Protein AF-A0AAW9K633-F1 (afdb_monomer)

Secondary structure (DSSP, 8-state):
-HHHHHHHHHHHHHHHHH-S--S-HHHHHHHHHHHHHHHHHHHHHH--HHHHTT-TTTTT-HHHHHHHSS--HHHHHHHHHHHHHHHHHHHHHHHHHHGGG-

Mean predicted aligned error: 8.48 Å

pLDDT: mean 76.75, std 10.63, range [42.09, 92.12]

Radius of gyration: 15.95 Å; Cα contacts (8 Å, |Δi|>4): 56; chains: 1; bounding box: 47×25×44 Å

Nearest PDB structures (foldseek):
  8ub8-assembly1_D  TM=3.042E-01  e=8.266E+00  Bordetella phage BPP-1

Solvent-accessible surface area (backbone atoms only — not comparable to full-atom values): 5908 Å² total; per-residue (Å²): 111,69,70,54,51,52,43,54,48,27,53,49,52,35,49,55,74,70,48,90,69,84,88,47,71,68,60,50,51,50,52,51,54,52,50,51,48,52,51,50,55,50,37,69,72,66,74,46,76,72,47,54,74,75,34,68,74,59,48,75,31,62,73,62,32,71,74,64,78,44,78,56,63,70,39,53,52,50,47,52,52,52,33,52,50,29,49,48,53,41,50,54,51,51,58,58,58,60,66,71,76,116

Foldseek 3Di:
DVLLVLLVVLVVLLVVLVDPDCPDPVVVVCCVVVVLVVLVVVCVVVVDPVSCLVRSCNQPPPVVCVVPVDGDPVSVVSSVVSSCVSVVVSVVSVVVVVVPPD

Sequence (102 aa):
MFFTQLVFLSLGIIFAIFVKKVRSIAGIAIAFGFGGFIISAVVNIIDEEILNYIAPMKYFAPNSVFSNGAFEVKYVITAIVVIVVCIGAAFIKYKNSDIQAV

Organism: Clostridium perfringens (NCBI:txid1502)

Structure (mmCIF, N/CA/C/O backbone):
data_AF-A0AAW9K633-F1
#
_entry.id   AF-A0AAW9K633-F1
#
loop_
_atom_site.group_PDB
_atom_site.id
_atom_site.type_symbol
_atom_site.label_atom_id
_atom_site.label_alt_id
_atom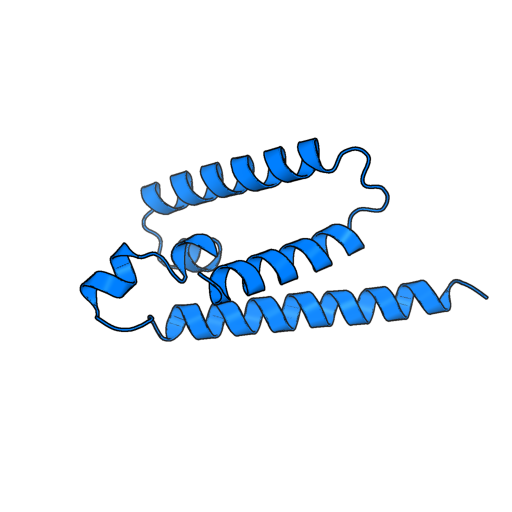_site.label_comp_id
_atom_site.label_asym_id
_atom_site.label_entity_id
_atom_site.label_seq_id
_atom_site.pdbx_PDB_ins_code
_atom_site.Cartn_x
_atom_site.Cartn_y
_atom_site.Cartn_z
_atom_site.occupancy
_atom_site.B_iso_or_equiv
_atom_site.auth_seq_id
_atom_site.auth_comp_id
_atom_site.auth_asym_id
_atom_site.auth_atom_id
_atom_site.pdbx_PDB_model_num
ATOM 1 N N . MET A 1 1 ? 0.367 5.642 -14.087 1.00 70.88 1 MET A N 1
ATOM 2 C CA . MET A 1 1 ? 0.192 6.211 -12.730 1.00 70.88 1 MET A CA 1
ATOM 3 C C . MET A 1 1 ? -1.095 5.759 -12.039 1.00 70.88 1 MET A C 1
ATOM 5 O O . MET A 1 1 ? -1.028 5.454 -10.858 1.00 70.88 1 MET A O 1
ATOM 9 N N . PHE A 1 2 ? -2.237 5.652 -12.736 1.00 80.88 2 PHE A N 1
ATOM 10 C CA . PHE A 1 2 ? -3.506 5.201 -12.133 1.00 80.88 2 PHE A CA 1
ATOM 11 C C . PHE A 1 2 ? -3.423 3.830 -11.432 1.00 80.88 2 PHE A C 1
ATOM 13 O O . PHE A 1 2 ? -3.830 3.697 -10.284 1.00 80.88 2 PHE A O 1
ATOM 20 N N . PHE A 1 3 ? -2.827 2.818 -12.074 1.00 81.12 3 PHE A N 1
ATOM 21 C CA . PHE A 1 3 ? -2.697 1.483 -11.472 1.00 81.12 3 PHE A CA 1
ATOM 22 C C . PHE A 1 3 ? -1.874 1.484 -10.180 1.00 81.12 3 PHE A C 1
ATOM 24 O O . PHE A 1 3 ? -2.265 0.865 -9.195 1.00 81.12 3 PHE A O 1
ATOM 31 N N . THR A 1 4 ? -0.779 2.248 -10.146 1.00 82.31 4 THR A N 1
ATOM 32 C CA . THR A 1 4 ? 0.012 2.463 -8.931 1.00 82.31 4 THR A CA 1
ATOM 33 C C . THR A 1 4 ? -0.846 3.082 -7.828 1.00 82.31 4 THR A C 1
ATOM 35 O O . THR A 1 4 ? -0.840 2.588 -6.706 1.00 82.31 4 THR A O 1
ATOM 38 N N . GLN A 1 5 ? -1.642 4.111 -8.141 1.00 84.44 5 GLN A N 1
ATOM 39 C CA . GLN A 1 5 ? -2.554 4.725 -7.168 1.00 84.44 5 GLN A CA 1
ATOM 40 C C . GLN A 1 5 ? -3.573 3.720 -6.616 1.00 84.44 5 GLN A C 1
ATOM 42 O O . GLN A 1 5 ? -3.853 3.751 -5.422 1.00 84.44 5 GLN A O 1
ATOM 47 N N . LEU A 1 6 ? -4.077 2.797 -7.441 1.00 86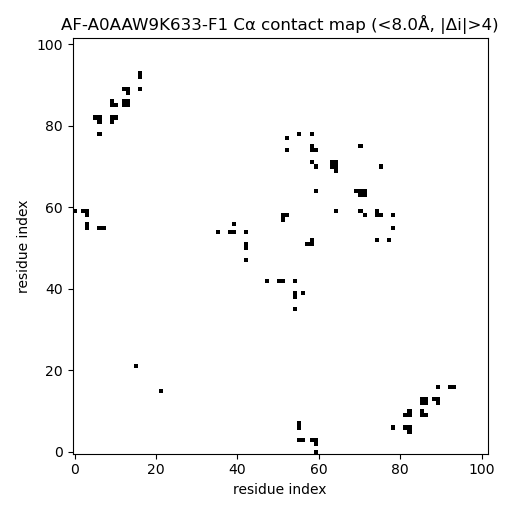.88 6 LEU A N 1
ATOM 48 C CA . LEU A 1 6 ? -5.028 1.768 -7.012 1.00 86.88 6 LEU A CA 1
ATOM 49 C C . LEU A 1 6 ? -4.412 0.788 -5.999 1.00 86.88 6 LEU A C 1
ATOM 51 O O . LEU A 1 6 ? -5.040 0.452 -4.994 1.00 86.88 6 LEU A O 1
ATOM 55 N N . VAL A 1 7 ? -3.159 0.379 -6.224 1.00 86.88 7 VAL A N 1
ATOM 56 C CA . VAL A 1 7 ? -2.415 -0.467 -5.278 1.00 86.88 7 VAL A CA 1
ATOM 57 C C . VAL A 1 7 ? -2.212 0.271 -3.954 1.00 86.88 7 VAL A C 1
ATOM 59 O O . VAL A 1 7 ? -2.556 -0.255 -2.897 1.00 86.88 7 VAL A O 1
ATOM 62 N N . PHE A 1 8 ? -1.735 1.517 -3.996 1.00 85.25 8 PHE A N 1
ATOM 63 C CA . PHE A 1 8 ? -1.547 2.327 -2.787 1.00 85.25 8 PHE A CA 1
ATOM 64 C C . PHE A 1 8 ? -2.860 2.599 -2.043 1.00 85.25 8 PHE A C 1
ATOM 66 O O . PHE A 1 8 ? -2.876 2.568 -0.815 1.00 85.25 8 PHE A O 1
ATOM 73 N N . LEU A 1 9 ? -3.966 2.800 -2.762 1.00 87.44 9 LEU A N 1
ATOM 74 C CA . LEU A 1 9 ? -5.297 2.929 -2.173 1.00 87.44 9 LEU A CA 1
ATOM 75 C C . LEU A 1 9 ? -5.688 1.655 -1.413 1.00 87.44 9 LEU A C 1
ATOM 77 O O . LEU A 1 9 ? -6.108 1.740 -0.262 1.00 87.44 9 LEU A O 1
ATOM 81 N N . SER A 1 10 ? -5.508 0.479 -2.023 1.00 87.12 10 SER A N 1
ATOM 82 C CA . SER A 1 10 ? -5.826 -0.801 -1.375 1.00 87.12 10 SER A CA 1
ATOM 83 C C . SER A 1 10 ? -5.002 -1.032 -0.098 1.00 87.12 10 SER A C 1
ATOM 85 O O . SER A 1 10 ? -5.553 -1.438 0.929 1.00 87.12 10 SER A O 1
ATOM 87 N N . LEU A 1 11 ? -3.715 -0.665 -0.123 1.00 86.31 11 LEU A N 1
ATOM 88 C CA . LEU A 1 11 ? -2.836 -0.684 1.049 1.00 86.31 11 LEU A CA 1
ATOM 89 C C . LEU A 1 11 ? -3.278 0.328 2.119 1.00 86.31 11 LEU A C 1
ATOM 91 O O . LEU A 1 11 ? -3.269 0.019 3.309 1.00 86.31 11 LEU A O 1
ATOM 95 N N . GLY A 1 12 ? -3.717 1.520 1.716 1.00 85.94 12 GLY A N 1
ATOM 96 C CA . GLY A 1 12 ? -4.264 2.523 2.629 1.00 85.94 12 GLY A CA 1
ATOM 97 C C . GLY A 1 12 ? -5.535 2.044 3.336 1.00 85.94 12 GLY A C 1
ATOM 98 O O . GLY A 1 12 ? -5.659 2.220 4.548 1.00 85.94 12 GLY A O 1
ATOM 99 N N . ILE A 1 13 ? -6.445 1.385 2.610 1.00 86.75 13 ILE A N 1
ATOM 100 C CA . ILE A 1 13 ? -7.697 0.836 3.158 1.00 86.75 13 ILE A CA 1
ATOM 101 C C . ILE A 1 13 ? -7.401 -0.228 4.217 1.00 86.75 13 ILE A C 1
ATOM 103 O O . ILE A 1 13 ? -7.927 -0.148 5.329 1.00 86.75 13 ILE A O 1
ATOM 107 N N . ILE A 1 14 ? -6.543 -1.206 3.907 1.00 85.00 14 ILE A N 1
ATOM 108 C CA . ILE A 1 14 ? -6.213 -2.250 4.882 1.00 85.00 14 ILE A CA 1
ATOM 109 C C . ILE A 1 14 ? -5.536 -1.635 6.113 1.00 85.00 14 ILE A C 1
ATOM 111 O O . ILE A 1 14 ? -5.930 -1.933 7.241 1.00 85.00 14 ILE A O 1
ATOM 115 N N . PHE A 1 15 ? -4.609 -0.690 5.924 1.00 83.50 15 PHE A N 1
ATOM 116 C CA . PHE A 1 15 ? -3.940 -0.010 7.031 1.00 83.50 15 PHE A CA 1
ATOM 117 C C . PHE A 1 15 ? -4.932 0.752 7.921 1.00 83.50 15 PHE A C 1
ATOM 119 O O . PHE A 1 15 ? -4.885 0.619 9.144 1.00 83.50 15 PHE A O 1
ATOM 126 N N . ALA A 1 16 ? -5.889 1.471 7.328 1.00 82.00 16 ALA A N 1
ATOM 127 C CA . ALA A 1 16 ? -6.937 2.185 8.058 1.00 82.00 16 ALA A CA 1
ATOM 128 C C . ALA A 1 16 ? -7.799 1.249 8.920 1.00 82.00 16 ALA A C 1
ATOM 130 O O . ALA A 1 16 ? -8.170 1.603 10.036 1.00 82.00 16 ALA A O 1
ATOM 131 N N . ILE A 1 17 ? -8.063 0.031 8.445 1.00 81.75 17 ILE A N 1
ATOM 132 C CA . ILE A 1 17 ? -8.849 -0.964 9.185 1.00 81.75 17 ILE A CA 1
ATOM 133 C C . ILE A 1 17 ? -8.046 -1.582 10.346 1.00 81.75 17 ILE A C 1
ATOM 135 O O . ILE A 1 17 ? -8.615 -2.005 11.358 1.00 81.75 17 ILE A O 1
ATOM 139 N N . PHE A 1 18 ? -6.717 -1.681 10.241 1.00 78.94 18 PHE A N 1
ATOM 140 C CA . PHE A 1 18 ? -5.862 -2.166 11.336 1.00 78.94 18 PHE A CA 1
ATOM 141 C C . PHE A 1 18 ? -5.535 -1.096 12.377 1.00 78.94 18 PHE A C 1
ATOM 143 O O . PHE A 1 18 ? -5.408 -1.420 13.562 1.00 78.94 18 PHE A O 1
ATOM 150 N N . VAL A 1 19 ? -5.466 0.170 11.978 1.00 78.62 19 VAL A N 1
ATOM 151 C CA . VAL A 1 19 ? -5.180 1.277 12.888 1.00 78.62 19 VAL A CA 1
ATOM 152 C C . VAL A 1 19 ? -6.450 1.693 13.635 1.00 78.62 19 VAL A C 1
ATOM 154 O O . VAL A 1 19 ? -7.283 2.430 13.123 1.00 78.62 19 VAL A O 1
ATOM 157 N N . LYS A 1 20 ? -6.570 1.284 14.906 1.00 67.50 20 LYS A N 1
ATOM 158 C CA . LYS A 1 20 ? -7.721 1.626 15.770 1.00 67.50 20 LYS A CA 1
ATOM 159 C C . LYS A 1 20 ? -7.942 3.135 15.963 1.00 67.50 20 LYS A C 1
ATOM 161 O O . LYS A 1 20 ? -9.055 3.550 16.264 1.00 67.50 20 LYS A O 1
ATOM 166 N N . LYS A 1 21 ? -6.888 3.959 15.869 1.00 70.31 21 LYS A N 1
ATOM 167 C CA . LYS A 1 21 ? -6.982 5.419 16.030 1.00 70.31 21 LYS A CA 1
ATOM 168 C C . LYS A 1 21 ? -5.877 6.130 15.255 1.00 70.31 21 LYS A C 1
ATOM 170 O O . LYS A 1 21 ? -4.715 6.115 15.659 1.00 70.31 21 LYS A O 1
ATOM 175 N N . VAL A 1 22 ? -6.248 6.789 14.163 1.00 71.81 22 VAL A N 1
ATOM 176 C CA . VAL A 1 22 ? -5.337 7.636 13.384 1.00 71.81 22 VAL A CA 1
ATOM 177 C C . VAL A 1 22 ? -5.165 8.964 14.125 1.00 71.81 22 VAL A C 1
ATOM 179 O O . VAL A 1 22 ? -5.996 9.857 14.011 1.00 71.81 22 VAL A O 1
ATOM 182 N N . ARG A 1 23 ? -4.115 9.085 14.951 1.00 71.25 23 ARG A N 1
ATOM 183 C CA . ARG A 1 23 ? -3.843 10.326 15.710 1.00 71.25 23 ARG A CA 1
ATOM 184 C C . ARG A 1 23 ? -3.301 11.457 14.831 1.00 71.25 23 ARG A C 1
ATOM 186 O O . ARG A 1 23 ? -3.560 12.616 15.121 1.00 71.25 23 ARG A O 1
ATOM 193 N N . SER A 1 24 ? -2.538 11.126 13.789 1.00 81.50 24 SER A N 1
ATOM 194 C CA . SER A 1 24 ? -1.999 12.089 12.826 1.00 81.50 24 SER A CA 1
ATOM 195 C C . SER A 1 24 ? -1.840 11.428 11.462 1.00 81.50 24 SER A C 1
ATOM 197 O O . SER A 1 24 ? -1.048 10.499 11.304 1.00 81.50 24 SER A O 1
ATOM 199 N N . ILE A 1 25 ? -2.590 11.922 10.477 1.00 80.56 25 ILE A N 1
ATOM 200 C CA . ILE A 1 25 ? -2.515 11.460 9.085 1.00 80.56 25 ILE A CA 1
ATOM 201 C C . ILE A 1 25 ? -1.128 11.771 8.509 1.00 80.56 25 ILE A C 1
ATOM 203 O O . ILE A 1 25 ? -0.526 10.921 7.860 1.00 80.56 25 ILE A O 1
ATOM 207 N N . ALA A 1 26 ? -0.590 12.956 8.817 1.00 83.25 26 ALA A N 1
ATOM 208 C CA . ALA A 1 26 ? 0.731 13.380 8.363 1.00 83.25 26 ALA A CA 1
ATOM 209 C C . ALA A 1 26 ? 1.842 12.456 8.888 1.00 83.25 26 ALA A C 1
ATOM 211 O O . ALA A 1 26 ? 2.691 12.023 8.116 1.00 83.25 26 ALA A O 1
ATOM 212 N N . GLY A 1 27 ? 1.806 12.089 10.175 1.00 86.06 27 GLY A N 1
ATOM 213 C CA . GLY A 1 27 ? 2.806 11.189 10.759 1.00 86.06 27 GLY A CA 1
ATOM 214 C C . GLY A 1 27 ? 2.795 9.797 10.122 1.00 86.06 27 GLY A C 1
ATOM 215 O O . GLY A 1 27 ? 3.852 9.245 9.823 1.00 86.06 27 GLY A O 1
ATOM 216 N N . ILE A 1 28 ? 1.604 9.254 9.850 1.00 83.19 28 ILE A N 1
ATOM 217 C CA . ILE A 1 28 ? 1.466 7.958 9.170 1.00 83.19 28 ILE A CA 1
ATOM 218 C C . ILE A 1 28 ? 1.955 8.052 7.724 1.00 83.19 28 ILE A C 1
ATOM 220 O O . ILE A 1 28 ? 2.692 7.174 7.287 1.00 83.19 28 ILE A O 1
ATOM 224 N N . ALA A 1 29 ? 1.604 9.114 6.996 1.00 82.56 29 ALA A N 1
ATOM 225 C CA . ALA A 1 29 ? 2.061 9.314 5.622 1.00 82.56 29 ALA A CA 1
ATOM 226 C C . ALA A 1 29 ? 3.593 9.405 5.534 1.00 82.56 29 ALA A C 1
ATOM 228 O O . ALA A 1 29 ? 4.191 8.782 4.659 1.00 82.56 29 ALA A O 1
ATOM 229 N N . ILE A 1 30 ? 4.230 10.114 6.474 1.00 88.25 30 ILE A N 1
ATOM 230 C CA . ILE A 1 30 ? 5.693 10.197 6.567 1.00 88.25 30 ILE A CA 1
ATOM 231 C C . ILE A 1 30 ? 6.285 8.814 6.842 1.00 88.25 30 ILE A C 1
ATOM 233 O O . ILE A 1 30 ? 7.175 8.390 6.114 1.00 88.25 30 ILE A O 1
ATOM 2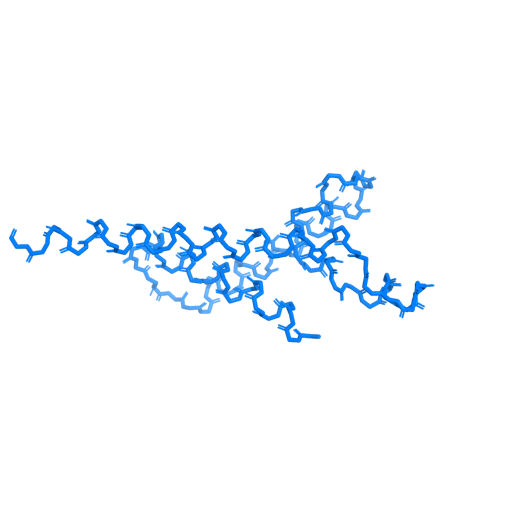37 N N . ALA A 1 31 ? 5.776 8.084 7.837 1.00 86.44 31 ALA A N 1
ATOM 238 C CA . ALA A 1 31 ? 6.271 6.744 8.152 1.00 86.44 31 ALA A CA 1
ATOM 239 C C . ALA A 1 31 ? 6.121 5.778 6.965 1.00 86.44 31 ALA A C 1
ATOM 241 O O . ALA A 1 31 ? 7.030 5.004 6.677 1.00 86.44 31 ALA A O 1
ATOM 242 N N . PHE A 1 32 ? 5.001 5.855 6.245 1.00 84.19 32 PHE A N 1
ATOM 243 C CA . PHE A 1 32 ? 4.727 5.010 5.087 1.00 84.19 32 PHE A CA 1
ATOM 244 C C . PHE A 1 32 ? 5.631 5.357 3.898 1.00 84.19 32 PHE A C 1
ATOM 246 O O . PHE A 1 32 ? 6.215 4.465 3.285 1.00 84.19 32 PHE A O 1
ATOM 253 N N . GLY A 1 33 ? 5.798 6.649 3.598 1.00 84.00 33 GLY A N 1
ATOM 254 C CA . GLY A 1 33 ? 6.689 7.117 2.536 1.00 84.00 33 GLY A CA 1
ATOM 255 C C . GLY A 1 33 ? 8.157 6.808 2.830 1.00 84.00 33 GLY A C 1
ATOM 256 O O . GLY A 1 33 ? 8.856 6.264 1.979 1.00 84.00 33 GLY A O 1
ATO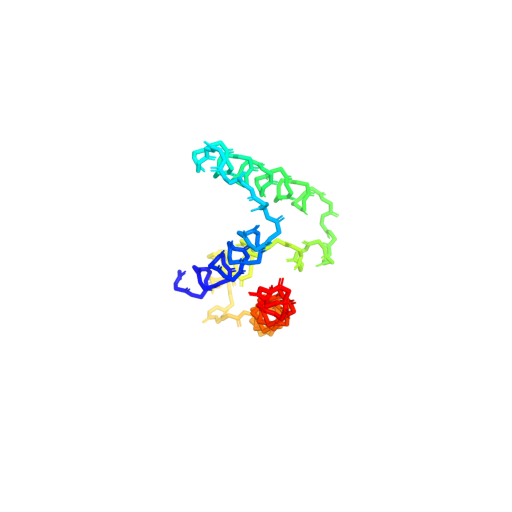M 257 N N . PHE A 1 34 ? 8.613 7.090 4.052 1.00 87.62 34 PHE A N 1
ATOM 258 C CA . PHE A 1 34 ? 9.993 6.847 4.472 1.00 87.62 34 PHE A CA 1
ATOM 259 C C . PHE A 1 34 ? 10.300 5.347 4.582 1.00 87.62 34 PHE A C 1
ATOM 261 O O . PHE A 1 34 ? 11.345 4.892 4.122 1.00 87.62 34 PHE A O 1
ATOM 268 N N . GLY A 1 35 ? 9.364 4.554 5.112 1.00 86.38 35 GLY A N 1
ATOM 269 C CA . GLY A 1 35 ? 9.468 3.096 5.145 1.00 86.38 35 GLY A CA 1
ATOM 270 C C . GLY A 1 35 ? 9.520 2.490 3.742 1.00 86.38 35 GLY A C 1
ATOM 271 O O . GLY A 1 35 ? 10.403 1.686 3.453 1.00 86.38 35 GLY A O 1
ATOM 272 N N . GLY A 1 36 ? 8.639 2.934 2.840 1.00 82.62 36 GLY A N 1
ATOM 273 C CA . GLY A 1 36 ? 8.657 2.526 1.434 1.00 82.62 36 GLY A CA 1
ATOM 274 C C . GLY A 1 36 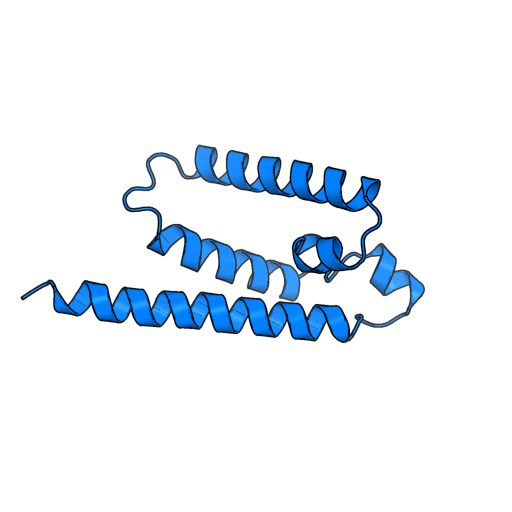? 9.963 2.895 0.723 1.00 82.62 36 GLY A C 1
ATOM 275 O O . GLY A 1 36 ? 10.483 2.094 -0.053 1.00 82.62 36 GLY A O 1
ATOM 276 N N . PHE A 1 37 ? 10.534 4.064 1.029 1.00 83.69 37 PHE A N 1
ATOM 277 C CA . PHE A 1 37 ? 11.838 4.479 0.513 1.00 83.69 37 PHE A CA 1
ATOM 278 C C . PHE A 1 37 ? 12.971 3.562 0.990 1.00 83.69 37 PHE A C 1
ATOM 280 O O . PHE A 1 37 ? 13.741 3.087 0.159 1.00 83.69 37 PHE A O 1
ATOM 287 N N . ILE A 1 38 ? 13.049 3.263 2.293 1.00 85.56 38 ILE A N 1
ATOM 288 C CA . ILE A 1 38 ? 14.072 2.356 2.841 1.00 85.56 38 ILE A CA 1
ATOM 289 C C . ILE A 1 38 ? 13.940 0.965 2.222 1.00 85.56 38 ILE A C 1
ATOM 291 O O . ILE A 1 38 ? 14.938 0.406 1.775 1.00 85.56 38 ILE A O 1
ATOM 295 N N . ILE A 1 39 ? 12.718 0.426 2.139 1.00 81.81 39 ILE A N 1
ATOM 296 C CA . ILE A 1 39 ? 12.466 -0.872 1.500 1.00 81.81 39 ILE A CA 1
ATOM 297 C C . ILE A 1 39 ? 12.955 -0.840 0.052 1.00 81.81 39 ILE A C 1
ATOM 299 O O . ILE A 1 39 ? 13.708 -1.718 -0.349 1.00 81.81 39 ILE A O 1
ATOM 303 N N . SER A 1 40 ? 12.598 0.191 -0.716 1.00 76.81 40 SER A N 1
ATOM 304 C CA . SER A 1 40 ? 13.053 0.346 -2.101 1.00 76.81 40 SER A CA 1
ATOM 305 C C . SER A 1 40 ? 14.580 0.429 -2.207 1.00 76.81 40 SER A C 1
ATOM 307 O O . SER A 1 40 ? 15.174 -0.220 -3.066 1.00 76.81 40 SER A O 1
ATOM 309 N N . ALA A 1 41 ? 15.241 1.180 -1.324 1.00 82.12 41 ALA A N 1
ATOM 310 C CA . ALA A 1 41 ? 16.698 1.285 -1.299 1.00 82.12 41 ALA A CA 1
ATOM 311 C C . ALA A 1 41 ? 17.357 -0.076 -1.021 1.00 82.12 41 ALA A C 1
ATOM 313 O O . ALA A 1 41 ? 18.271 -0.469 -1.740 1.00 82.12 4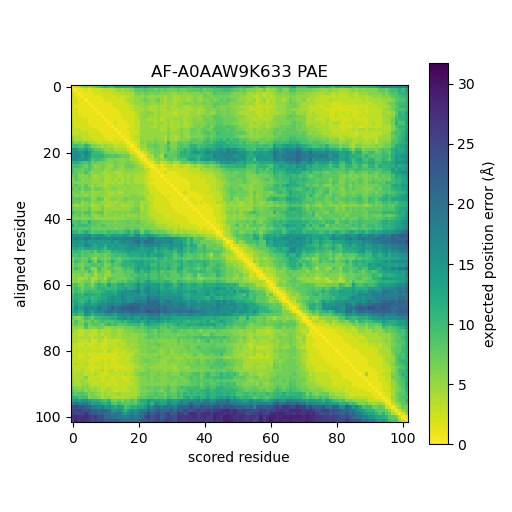1 ALA A O 1
ATOM 314 N N . VAL A 1 42 ? 16.843 -0.827 -0.043 1.00 81.56 42 VAL A N 1
ATOM 315 C CA . VAL A 1 42 ? 17.325 -2.175 0.295 1.00 81.56 42 VAL A CA 1
ATOM 316 C C . VAL A 1 42 ? 17.095 -3.154 -0.860 1.00 81.56 42 VAL A C 1
ATOM 318 O O . VAL A 1 42 ? 18.014 -3.879 -1.231 1.00 81.56 42 VAL A O 1
ATOM 321 N N . VAL A 1 43 ? 15.913 -3.135 -1.484 1.00 74.69 43 VAL A N 1
ATOM 322 C CA . VAL A 1 43 ? 15.578 -3.967 -2.656 1.00 74.69 43 VAL A CA 1
ATOM 323 C C . VAL A 1 43 ? 16.556 -3.719 -3.807 1.00 74.69 43 VAL A C 1
ATOM 325 O O . VAL A 1 43 ? 16.986 -4.666 -4.455 1.00 74.69 43 VAL A O 1
ATOM 328 N N . ASN A 1 44 ? 16.929 -2.461 -4.058 1.00 74.62 44 ASN A N 1
ATOM 329 C CA . ASN A 1 44 ? 17.877 -2.129 -5.124 1.00 74.62 44 ASN A CA 1
ATOM 330 C C . ASN A 1 44 ? 19.320 -2.560 -4.815 1.00 74.62 44 ASN A C 1
ATOM 332 O O . ASN A 1 44 ? 20.093 -2.724 -5.750 1.00 74.62 44 ASN A O 1
ATOM 336 N N . ILE A 1 45 ? 19.689 -2.735 -3.542 1.00 79.75 45 ILE A N 1
ATOM 337 C CA . ILE A 1 45 ? 21.023 -3.222 -3.151 1.00 79.75 45 ILE A CA 1
ATOM 338 C C . ILE A 1 45 ? 21.090 -4.751 -3.212 1.00 79.75 45 ILE A C 1
ATOM 340 O O . ILE A 1 45 ? 22.122 -5.300 -3.580 1.00 79.75 45 ILE A O 1
ATOM 344 N N . ILE A 1 46 ? 20.013 -5.432 -2.815 1.00 74.69 46 ILE A N 1
ATOM 345 C CA . ILE A 1 46 ? 20.010 -6.891 -2.644 1.00 74.69 46 ILE A CA 1
ATOM 346 C C . ILE A 1 46 ? 19.826 -7.637 -3.982 1.00 74.69 46 ILE A C 1
ATOM 348 O O . ILE A 1 46 ? 20.147 -8.813 -4.044 1.00 74.69 46 ILE A O 1
ATOM 352 N N . ASP A 1 47 ? 19.369 -6.972 -5.051 1.00 65.62 47 ASP A N 1
ATOM 353 C CA . ASP A 1 47 ? 19.171 -7.525 -6.414 1.00 65.62 47 ASP A CA 1
ATOM 354 C C . ASP A 1 47 ? 18.460 -8.900 -6.466 1.00 65.62 47 ASP A C 1
ATOM 356 O O . ASP A 1 47 ? 18.589 -9.685 -7.401 1.00 65.62 47 ASP A O 1
ATOM 360 N N . GLU A 1 48 ? 17.674 -9.196 -5.430 1.00 68.25 48 GLU A N 1
ATOM 361 C CA . GLU A 1 48 ? 16.871 -10.407 -5.314 1.00 68.25 48 GLU A CA 1
ATOM 362 C C . GLU A 1 48 ? 15.508 -10.171 -5.961 1.00 68.25 48 GLU A C 1
ATOM 364 O O . GLU A 1 48 ? 14.745 -9.276 -5.573 1.00 68.25 48 GLU A O 1
ATOM 369 N N . GLU A 1 49 ? 15.162 -11.021 -6.926 1.00 64.94 49 GLU A N 1
ATOM 370 C CA . GLU A 1 49 ? 13.929 -10.919 -7.713 1.00 64.94 49 GLU A CA 1
ATOM 371 C C . GLU A 1 49 ? 12.674 -10.959 -6.819 1.00 64.94 49 GLU A C 1
ATOM 373 O O . GLU A 1 49 ? 11.671 -10.300 -7.100 1.00 64.94 49 GLU A O 1
ATOM 378 N N . ILE A 1 50 ? 12.755 -11.666 -5.685 1.00 63.22 50 ILE A N 1
ATOM 379 C CA . ILE A 1 50 ? 11.683 -11.806 -4.688 1.00 63.22 50 ILE A CA 1
ATOM 380 C C . ILE A 1 50 ? 11.344 -10.460 -4.031 1.00 63.22 50 ILE A C 1
ATOM 382 O O . ILE A 1 50 ? 10.175 -10.164 -3.771 1.00 63.22 50 ILE A O 1
ATOM 386 N N . LEU A 1 51 ? 12.344 -9.608 -3.798 1.00 64.06 51 LEU A N 1
ATOM 387 C CA . LEU A 1 51 ? 12.149 -8.315 -3.144 1.00 64.06 51 LEU A CA 1
ATOM 388 C C . LEU A 1 51 ? 11.412 -7.315 -4.053 1.00 64.06 51 LEU A C 1
ATOM 390 O O . LEU A 1 51 ? 10.683 -6.451 -3.555 1.00 64.06 51 LEU A O 1
ATOM 394 N N . ASN A 1 52 ? 11.494 -7.484 -5.377 1.00 68.06 52 ASN A N 1
ATOM 395 C CA . ASN A 1 52 ? 10.718 -6.683 -6.326 1.00 68.06 52 ASN A CA 1
ATOM 396 C C . ASN A 1 52 ? 9.203 -6.931 -6.195 1.00 68.06 52 ASN A C 1
ATOM 398 O O . ASN A 1 52 ? 8.423 -6.015 -6.452 1.00 68.06 52 ASN A O 1
ATOM 402 N N . TYR A 1 53 ? 8.773 -8.107 -5.717 1.00 66.44 53 TYR A N 1
ATOM 403 C CA . TYR A 1 53 ? 7.358 -8.389 -5.448 1.00 66.44 53 TYR A CA 1
ATOM 404 C C . TYR A 1 53 ? 6.825 -7.661 -4.210 1.00 66.44 53 TYR A C 1
ATOM 406 O O . TYR A 1 53 ? 5.622 -7.460 -4.111 1.00 66.44 53 TYR A O 1
ATOM 414 N N . ILE A 1 54 ? 7.671 -7.231 -3.272 1.00 68.81 54 ILE A N 1
ATOM 415 C CA . ILE A 1 54 ? 7.229 -6.532 -2.049 1.00 68.81 54 ILE A CA 1
ATOM 416 C C . ILE A 1 54 ? 7.156 -5.014 -2.266 1.00 68.81 54 ILE A C 1
ATOM 418 O O . ILE A 1 54 ? 6.475 -4.310 -1.522 1.00 68.81 54 ILE A O 1
ATOM 422 N N . ALA A 1 55 ? 7.822 -4.495 -3.300 1.00 70.81 55 ALA A N 1
ATOM 423 C CA . ALA A 1 55 ? 7.897 -3.071 -3.593 1.00 70.81 55 ALA A CA 1
ATOM 424 C C . ALA A 1 55 ? 6.882 -2.659 -4.684 1.00 70.81 55 ALA A C 1
ATOM 426 O O . ALA A 1 55 ? 7.241 -2.609 -5.863 1.00 70.81 55 ALA A O 1
ATOM 427 N N . PRO A 1 56 ? 5.638 -2.259 -4.338 1.00 68.50 56 PRO A N 1
ATOM 428 C CA . PRO A 1 56 ? 4.616 -1.881 -5.323 1.00 68.50 56 PRO A CA 1
ATOM 429 C C . PRO A 1 56 ? 5.014 -0.676 -6.189 1.00 68.50 56 PRO A C 1
ATOM 431 O O . PRO A 1 56 ? 4.462 -0.475 -7.270 1.00 68.50 56 PRO A O 1
ATOM 434 N N . MET A 1 57 ? 6.002 0.115 -5.754 1.00 68.06 57 MET A N 1
ATOM 435 C CA . MET A 1 57 ? 6.579 1.192 -6.565 1.00 68.06 57 MET A CA 1
ATOM 436 C C . MET A 1 57 ? 7.337 0.683 -7.797 1.00 68.06 57 MET A C 1
ATOM 438 O O . MET A 1 57 ? 7.423 1.413 -8.782 1.00 68.06 57 MET A O 1
ATOM 442 N N . LYS A 1 58 ? 7.855 -0.553 -7.775 1.00 70.56 58 LYS A N 1
ATOM 443 C CA . LYS A 1 58 ? 8.581 -1.138 -8.912 1.00 70.56 58 LYS A CA 1
ATOM 444 C C . LYS A 1 58 ? 7.657 -1.777 -9.950 1.00 70.56 58 LYS A C 1
ATOM 446 O O . LYS A 1 58 ? 8.050 -1.872 -11.105 1.00 70.56 58 LYS A O 1
ATOM 451 N N . TYR A 1 59 ? 6.410 -2.105 -9.593 1.00 71.25 59 TYR A N 1
ATOM 452 C CA . TYR A 1 59 ? 5.466 -2.783 -10.498 1.00 71.25 59 TYR A CA 1
ATOM 453 C C . TYR A 1 59 ? 5.167 -2.007 -11.784 1.00 71.25 59 TYR A C 1
ATOM 455 O O . TYR A 1 59 ? 4.919 -2.597 -12.830 1.00 71.25 59 TYR A O 1
ATOM 463 N N . PHE A 1 60 ? 5.174 -0.676 -11.697 1.00 72.44 60 PHE A N 1
ATOM 464 C CA . PHE A 1 60 ? 4.893 0.223 -12.817 1.00 72.44 60 PHE A CA 1
ATOM 465 C C . PHE A 1 60 ? 6.021 1.246 -13.004 1.00 72.44 60 PHE A C 1
ATOM 467 O O . PHE A 1 60 ? 5.763 2.385 -13.403 1.00 72.44 60 PHE A O 1
ATOM 474 N N . ALA A 1 61 ? 7.260 0.871 -12.659 1.00 68.88 61 ALA A N 1
ATOM 475 C CA . ALA A 1 61 ? 8.406 1.762 -12.775 1.00 68.88 61 ALA A CA 1
ATOM 476 C C . ALA A 1 61 ? 8.631 2.173 -14.245 1.00 68.88 61 ALA A C 1
ATOM 478 O O . ALA A 1 61 ? 8.638 1.306 -15.124 1.00 68.88 61 ALA A O 1
ATOM 479 N N . PRO A 1 62 ? 8.860 3.470 -14.529 1.00 61.31 62 PRO A N 1
ATOM 480 C CA . PRO A 1 62 ? 9.052 3.945 -15.895 1.00 61.31 62 PRO A CA 1
ATOM 481 C C . PRO A 1 62 ? 10.213 3.235 -16.598 1.00 61.31 62 PRO A C 1
ATOM 483 O O . PRO A 1 62 ? 10.064 2.858 -17.752 1.00 61.31 62 PRO A O 1
ATOM 486 N N . ASN A 1 63 ? 11.329 2.982 -15.900 1.00 63.00 63 ASN A N 1
ATOM 487 C CA . ASN A 1 63 ? 12.503 2.319 -16.480 1.00 63.00 63 ASN A CA 1
ATOM 488 C C . ASN A 1 63 ? 12.172 0.956 -17.110 1.00 63.00 63 ASN A C 1
ATOM 490 O O . ASN A 1 63 ? 12.619 0.677 -18.218 1.00 63.00 63 ASN A O 1
ATOM 494 N N . SER A 1 64 ? 11.357 0.137 -16.441 1.00 60.50 64 SER A N 1
ATOM 495 C CA . SER A 1 64 ? 10.954 -1.182 -16.947 1.00 60.50 64 SER A CA 1
ATOM 496 C C . SER A 1 64 ? 10.009 -1.067 -18.148 1.00 60.50 64 SER A C 1
ATOM 498 O O . SER A 1 64 ? 10.125 -1.810 -19.120 1.00 60.50 64 SER A O 1
ATOM 500 N N . VAL A 1 65 ? 9.101 -0.086 -18.120 1.00 60.69 65 VAL A N 1
ATOM 501 C CA . VAL A 1 65 ? 8.104 0.134 -19.182 1.00 60.69 65 VAL A CA 1
ATOM 502 C C . VAL A 1 65 ? 8.735 0.747 -20.438 1.00 60.69 65 VAL A C 1
ATOM 504 O O . VAL A 1 65 ? 8.371 0.368 -21.549 1.00 60.69 65 VAL A O 1
ATOM 507 N N . PHE A 1 66 ? 9.704 1.654 -20.288 1.00 60.28 66 PHE A N 1
ATOM 508 C CA . PHE A 1 66 ? 10.414 2.266 -21.415 1.00 60.28 66 PHE A CA 1
ATOM 509 C C . PHE A 1 66 ? 11.363 1.289 -22.124 1.00 60.28 66 PHE A C 1
ATOM 511 O O . PHE A 1 66 ? 11.552 1.424 -23.329 1.00 60.28 66 PHE A O 1
ATOM 518 N N . SER A 1 67 ? 11.920 0.296 -21.418 1.00 60.75 67 SER A N 1
ATOM 519 C CA . SER A 1 67 ? 12.799 -0.713 -22.029 1.00 60.75 67 SER A CA 1
ATOM 520 C C . SER A 1 67 ? 12.032 -1.772 -22.830 1.00 60.75 67 SER A C 1
ATOM 522 O O . SER A 1 67 ? 12.498 -2.185 -23.888 1.00 60.75 67 SER A O 1
ATOM 524 N N . ASN A 1 68 ? 10.859 -2.209 -22.354 1.00 59.81 68 ASN A N 1
ATOM 525 C CA . ASN A 1 68 ? 10.090 -3.287 -22.992 1.00 59.81 68 ASN A CA 1
ATOM 526 C C . ASN A 1 68 ? 8.901 -2.804 -23.842 1.00 59.81 68 ASN A C 1
ATOM 528 O O . ASN A 1 68 ? 8.270 -3.617 -24.514 1.00 59.81 68 ASN A O 1
ATOM 532 N N . GLY A 1 69 ? 8.547 -1.514 -23.802 1.00 60.78 69 GLY A N 1
ATOM 533 C CA . GLY A 1 69 ? 7.396 -0.953 -24.528 1.00 60.78 69 GLY A CA 1
ATOM 534 C C . GLY A 1 69 ? 6.022 -1.425 -24.024 1.00 60.78 69 GLY A C 1
ATOM 535 O O . GLY A 1 69 ? 4.995 -1.027 -24.570 1.00 60.78 69 GLY A O 1
ATOM 536 N N . ALA A 1 70 ? 5.987 -2.255 -22.978 1.00 64.12 70 ALA A N 1
ATOM 537 C CA . ALA A 1 70 ? 4.789 -2.830 -22.381 1.00 64.12 70 ALA A CA 1
ATOM 538 C C . ALA A 1 70 ? 4.976 -3.028 -20.869 1.00 64.12 70 ALA A C 1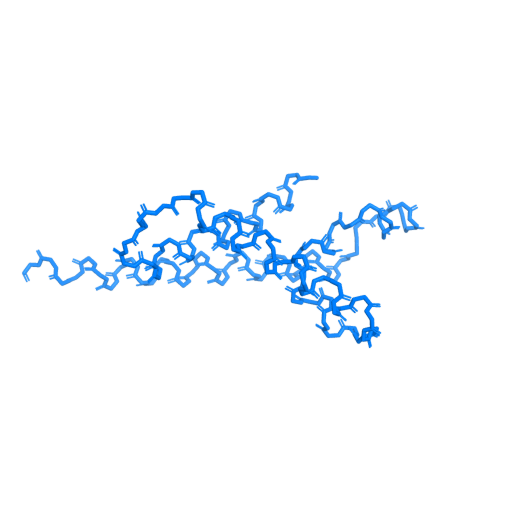
ATOM 540 O O . ALA A 1 70 ? 6.097 -3.086 -20.362 1.00 64.12 70 ALA A O 1
ATOM 541 N N . PHE A 1 71 ? 3.865 -3.150 -20.140 1.00 67.50 71 PHE A N 1
ATOM 542 C CA . PHE A 1 71 ? 3.903 -3.531 -18.731 1.00 67.50 71 PHE A CA 1
ATOM 543 C C . PHE A 1 71 ? 4.324 -4.992 -18.590 1.00 67.50 71 PHE A C 1
ATOM 545 O O . PHE A 1 71 ? 3.805 -5.869 -19.282 1.00 67.50 71 PHE A O 1
ATOM 552 N N . GLU A 1 72 ? 5.224 -5.272 -17.653 1.00 74.38 72 GLU A N 1
ATOM 553 C CA . GLU A 1 72 ? 5.582 -6.646 -17.331 1.00 74.38 72 GLU A CA 1
ATOM 554 C C . GLU A 1 72 ? 4.397 -7.367 -16.679 1.00 74.38 72 GLU A C 1
ATOM 556 O O . GLU A 1 72 ? 3.971 -7.052 -15.565 1.00 74.38 72 GLU A O 1
ATOM 561 N N . VAL A 1 73 ? 3.873 -8.371 -17.386 1.00 75.94 73 VAL A N 1
ATOM 562 C CA . VAL A 1 73 ? 2.675 -9.131 -16.997 1.00 75.94 73 VAL A CA 1
ATOM 563 C C . VAL A 1 73 ? 2.800 -9.721 -15.588 1.00 75.94 73 VAL A C 1
ATOM 565 O O . VAL A 1 73 ? 1.822 -9.725 -14.842 1.00 75.94 73 VAL A O 1
ATOM 568 N N . LYS A 1 74 ? 4.010 -10.146 -15.188 1.00 78.81 74 LYS A N 1
ATOM 569 C CA . LYS A 1 74 ? 4.298 -10.659 -13.839 1.00 78.81 74 LYS A CA 1
ATOM 570 C C . LYS A 1 74 ? 3.880 -9.657 -12.754 1.00 78.81 74 LYS A C 1
ATOM 572 O O . LYS A 1 74 ? 3.099 -10.011 -11.875 1.00 78.81 74 LYS A O 1
ATOM 577 N N . TYR A 1 75 ? 4.314 -8.400 -12.859 1.00 78.12 75 TYR A N 1
ATOM 578 C CA . TYR A 1 75 ? 4.009 -7.370 -11.861 1.00 78.12 75 TYR A CA 1
ATOM 579 C C . TYR A 1 75 ? 2.550 -6.913 -11.895 1.00 78.12 75 TYR A C 1
ATOM 581 O O . TYR A 1 75 ? 1.986 -6.590 -10.849 1.00 78.12 75 TYR A O 1
ATOM 589 N N . VAL A 1 76 ? 1.907 -6.926 -13.067 1.00 81.62 76 VAL A N 1
ATOM 590 C CA . VAL A 1 76 ? 0.472 -6.613 -13.178 1.00 81.62 76 VAL A CA 1
ATOM 591 C C . VAL A 1 76 ? -0.367 -7.660 -12.446 1.00 81.62 76 VAL A C 1
ATOM 593 O O . VAL A 1 76 ? -1.271 -7.301 -11.691 1.00 81.62 76 VAL A O 1
ATOM 596 N N . ILE A 1 77 ? -0.044 -8.946 -12.612 1.00 83.25 77 ILE A N 1
ATOM 597 C CA . ILE A 1 77 ? -0.725 -10.030 -11.893 1.00 83.25 77 ILE A CA 1
ATOM 598 C C . ILE A 1 77 ? -0.512 -9.875 -10.385 1.00 83.25 77 ILE A C 1
ATOM 600 O O . ILE A 1 77 ? -1.481 -9.939 -9.629 1.00 83.25 77 ILE A O 1
ATOM 604 N N . THR A 1 78 ? 0.718 -9.600 -9.937 1.00 84.50 78 THR A N 1
ATOM 605 C CA . THR A 1 78 ? 0.987 -9.361 -8.510 1.00 84.50 78 THR A CA 1
ATOM 606 C C . THR A 1 78 ? 0.179 -8.181 -7.972 1.00 84.50 78 THR A C 1
ATOM 608 O O . THR A 1 78 ? -0.431 -8.299 -6.912 1.00 84.50 78 THR A O 1
ATOM 611 N N . ALA A 1 79 ? 0.089 -7.074 -8.715 1.00 84.62 79 ALA A N 1
ATOM 612 C CA . ALA A 1 79 ? -0.718 -5.919 -8.330 1.00 84.62 79 ALA A CA 1
ATOM 613 C C . ALA A 1 79 ? -2.197 -6.286 -8.127 1.00 84.62 79 ALA A C 1
ATOM 615 O O . ALA A 1 79 ? -2.786 -5.917 -7.110 1.00 84.62 79 ALA A O 1
ATOM 616 N N . ILE A 1 80 ? -2.784 -7.040 -9.063 1.00 87.50 80 ILE A N 1
ATOM 617 C CA . ILE A 1 80 ? -4.180 -7.495 -8.973 1.00 87.50 80 ILE A CA 1
ATOM 618 C C . ILE A 1 80 ? -4.376 -8.378 -7.738 1.00 87.50 80 ILE A C 1
ATOM 620 O O . ILE A 1 80 ? -5.316 -8.153 -6.975 1.00 87.50 80 ILE A O 1
ATOM 624 N N . VAL A 1 81 ? -3.478 -9.339 -7.505 1.00 88.88 81 VAL A N 1
ATOM 625 C CA . VAL A 1 81 ? -3.534 -10.220 -6.329 1.00 88.88 81 VAL A CA 1
ATOM 626 C C . VAL A 1 81 ? -3.476 -9.404 -5.038 1.00 88.88 81 VAL A C 1
ATOM 628 O O . VAL A 1 81 ? -4.318 -9.596 -4.162 1.00 88.88 81 VAL A O 1
ATOM 631 N N . VAL A 1 82 ? -2.545 -8.450 -4.932 1.00 87.88 82 VAL A N 1
ATOM 632 C CA . VAL A 1 82 ? -2.416 -7.573 -3.757 1.00 87.88 82 VAL A CA 1
ATOM 633 C C . VAL A 1 82 ? -3.702 -6.782 -3.518 1.00 87.88 82 VAL A C 1
ATOM 635 O O . VAL A 1 82 ? -4.185 -6.744 -2.387 1.00 87.88 82 VAL A O 1
ATOM 638 N N . ILE A 1 83 ? -4.288 -6.199 -4.567 1.00 88.88 83 ILE A N 1
ATOM 639 C CA . ILE A 1 83 ? -5.533 -5.427 -4.467 1.00 88.88 83 ILE A CA 1
ATOM 640 C C . ILE A 1 83 ? -6.682 -6.313 -3.973 1.00 88.88 83 ILE A C 1
ATOM 642 O O . ILE A 1 83 ? -7.366 -5.950 -3.015 1.00 88.88 83 ILE A O 1
ATOM 646 N N . VAL A 1 84 ? -6.881 -7.483 -4.588 1.00 92.12 84 VAL A N 1
ATOM 647 C CA . VAL A 1 84 ? -7.965 -8.412 -4.228 1.00 92.12 84 VAL A CA 1
ATOM 648 C C . VAL A 1 84 ? -7.809 -8.908 -2.792 1.00 92.12 84 VAL A C 1
ATOM 650 O O . VAL A 1 84 ? -8.784 -8.916 -2.044 1.00 92.12 84 VAL A O 1
ATOM 653 N N . VAL A 1 85 ? -6.591 -9.262 -2.375 1.00 90.44 85 VAL A N 1
ATOM 654 C CA . VAL A 1 85 ? -6.309 -9.699 -1.000 1.00 90.44 85 VAL A CA 1
ATOM 655 C C . VAL A 1 85 ? -6.548 -8.565 -0.006 1.00 90.44 85 VAL A C 1
ATOM 657 O O . VAL A 1 85 ? -7.205 -8.784 1.011 1.00 90.44 85 VAL A O 1
ATOM 660 N N . CYS A 1 86 ? -6.075 -7.348 -0.296 1.00 87.62 86 CYS A N 1
ATOM 661 C CA . CYS A 1 86 ? -6.260 -6.204 0.597 1.00 87.62 86 CYS A CA 1
ATOM 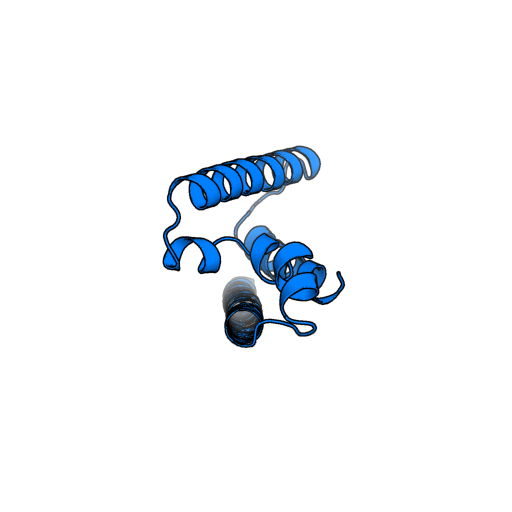662 C C . CYS A 1 86 ? -7.740 -5.851 0.769 1.00 87.62 86 CYS A C 1
ATOM 664 O O . CYS A 1 86 ? -8.200 -5.675 1.897 1.00 87.62 86 CYS A O 1
ATOM 666 N N . ILE A 1 87 ? -8.493 -5.790 -0.333 1.00 89.00 87 ILE A N 1
ATOM 667 C CA . ILE A 1 87 ? -9.931 -5.493 -0.313 1.00 89.00 87 ILE A CA 1
ATOM 668 C C . ILE A 1 87 ? -10.716 -6.640 0.337 1.00 89.00 87 ILE A C 1
ATOM 670 O O . ILE A 1 87 ? -11.604 -6.388 1.147 1.00 89.00 87 ILE A O 1
ATOM 674 N N . GLY A 1 88 ? -10.377 -7.897 0.043 1.00 89.75 88 GLY A N 1
ATOM 675 C CA . GLY A 1 88 ? -11.020 -9.063 0.649 1.00 89.75 88 GLY A CA 1
ATOM 676 C C . GLY A 1 88 ? -10.807 -9.121 2.163 1.00 89.75 88 GLY A C 1
ATOM 677 O O . GLY A 1 88 ? -11.766 -9.269 2.920 1.00 89.75 88 GLY A O 1
ATOM 678 N N . ALA A 1 89 ? -9.569 -8.927 2.625 1.00 88.12 89 ALA A N 1
ATOM 679 C CA . ALA A 1 89 ? -9.247 -8.874 4.050 1.00 88.12 89 ALA A CA 1
ATOM 680 C C . ALA A 1 89 ? -9.936 -7.691 4.749 1.00 88.12 89 ALA A C 1
ATOM 682 O O . ALA A 1 89 ? -10.473 -7.846 5.850 1.00 88.12 89 ALA A O 1
ATOM 683 N N . ALA A 1 90 ? -9.964 -6.528 4.093 1.00 87.00 90 ALA A N 1
ATOM 684 C CA . ALA A 1 90 ? -10.703 -5.360 4.549 1.00 87.00 90 ALA A CA 1
ATOM 685 C C . ALA A 1 90 ? -12.196 -5.672 4.736 1.00 87.00 90 ALA A C 1
ATOM 687 O O . ALA A 1 90 ? -12.754 -5.398 5.798 1.00 87.00 90 ALA A O 1
ATOM 688 N N . PHE A 1 91 ? -12.820 -6.303 3.739 1.00 86.69 91 PHE A N 1
ATOM 689 C CA . PHE A 1 91 ? -14.236 -6.656 3.752 1.00 86.69 91 PHE A CA 1
ATOM 690 C C . PHE A 1 91 ? -14.584 -7.659 4.859 1.00 86.69 91 PHE A C 1
ATOM 692 O O . PHE A 1 91 ? -15.5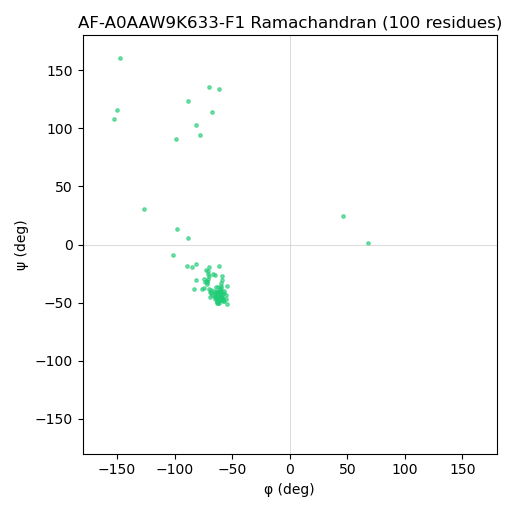33 -7.442 5.612 1.00 86.69 91 PHE A O 1
ATOM 699 N N . ILE A 1 92 ? -13.789 -8.726 5.014 1.00 87.38 92 ILE A N 1
ATOM 700 C CA . ILE A 1 92 ? -13.988 -9.735 6.069 1.00 87.38 92 ILE A CA 1
ATOM 701 C C . ILE A 1 92 ? -13.907 -9.088 7.452 1.00 87.38 92 ILE A C 1
ATOM 703 O O . ILE A 1 92 ? -14.751 -9.334 8.313 1.00 87.38 92 ILE A O 1
ATOM 707 N N . LYS A 1 93 ? -12.899 -8.241 7.671 1.00 84.56 93 LYS A N 1
ATOM 708 C CA . LYS A 1 93 ? -12.710 -7.588 8.963 1.00 84.56 93 LYS A CA 1
ATOM 709 C C . LYS A 1 93 ? -13.805 -6.570 9.262 1.00 84.56 93 LYS A C 1
ATOM 711 O O . LYS A 1 93 ? -14.262 -6.514 10.398 1.00 84.56 93 LYS A O 1
ATOM 716 N N . TYR A 1 94 ? -14.244 -5.809 8.262 1.00 81.12 94 TYR A N 1
ATOM 717 C CA . TYR A 1 94 ? -15.370 -4.892 8.416 1.00 81.12 94 TYR A CA 1
ATOM 718 C C . TYR A 1 94 ? -16.643 -5.649 8.816 1.00 81.12 94 TYR A C 1
ATOM 720 O O . TYR A 1 94 ? -17.257 -5.319 9.826 1.00 81.12 94 TYR A O 1
ATOM 728 N N . LYS A 1 95 ? -16.957 -6.747 8.112 1.00 80.88 95 LYS A N 1
ATOM 729 C CA . LYS A 1 95 ? -18.098 -7.618 8.427 1.00 80.88 95 LYS A CA 1
ATOM 730 C C . LYS A 1 95 ? -18.030 -8.199 9.845 1.00 80.88 95 LYS A C 1
ATOM 732 O O . LYS A 1 95 ? -19.048 -8.253 10.522 1.00 80.88 95 LYS A O 1
ATOM 737 N N . ASN A 1 96 ? -16.852 -8.624 10.301 1.00 73.62 96 ASN A N 1
ATOM 738 C CA . ASN A 1 96 ? -16.685 -9.181 11.647 1.00 73.62 96 ASN A CA 1
ATOM 739 C C . ASN A 1 96 ? -16.796 -8.122 12.755 1.00 73.62 96 ASN A C 1
ATOM 741 O O . ASN A 1 96 ? -17.291 -8.435 13.834 1.00 73.62 96 ASN A O 1
ATOM 745 N N . SER A 1 97 ? -16.351 -6.888 12.506 1.00 66.00 97 SER A N 1
ATOM 746 C CA . SER A 1 97 ? -16.474 -5.790 13.473 1.00 66.00 97 SER A CA 1
ATOM 747 C C . SER A 1 97 ? -17.916 -5.296 13.631 1.00 66.00 97 SER A C 1
ATOM 749 O O . SER A 1 97 ? -18.284 -4.888 14.728 1.00 66.00 97 SER A O 1
ATOM 751 N N . ASP A 1 98 ? -18.732 -5.352 12.574 1.00 58.81 98 ASP A N 1
ATOM 752 C CA . ASP A 1 98 ? -20.142 -4.923 12.616 1.00 58.81 98 ASP A CA 1
ATOM 753 C C . ASP A 1 98 ? -21.030 -5.873 13.449 1.00 58.81 98 ASP A C 1
ATOM 755 O O . ASP A 1 98 ? -22.006 -5.454 14.063 1.00 58.81 98 ASP A O 1
ATOM 759 N N . ILE A 1 99 ? -20.667 -7.158 13.553 1.00 55.91 99 ILE A N 1
ATOM 760 C CA . ILE A 1 99 ? -21.429 -8.158 14.332 1.00 55.91 99 ILE A CA 1
ATOM 761 C C . ILE A 1 99 ? -21.326 -7.908 15.851 1.00 55.91 99 ILE A C 1
ATOM 763 O O . ILE A 1 99 ? -22.171 -8.371 16.610 1.00 55.91 99 ILE A O 1
ATOM 767 N N . GLN A 1 100 ? -20.324 -7.154 16.311 1.00 52.28 100 GLN A N 1
ATOM 768 C CA . GLN A 1 100 ? -20.106 -6.865 17.734 1.00 52.28 100 GLN A CA 1
ATOM 769 C C . GLN A 1 100 ? -20.861 -5.620 18.244 1.00 52.28 100 GLN A C 1
ATOM 771 O O . GLN A 1 100 ? -20.652 -5.214 19.386 1.00 52.28 100 GLN A O 1
ATOM 776 N N . ALA A 1 101 ? -21.701 -5.003 17.404 1.00 47.62 101 ALA A N 1
ATOM 777 C CA . ALA A 1 101 ? -22.421 -3.764 17.706 1.00 47.62 101 ALA A CA 1
ATOM 778 C C . ALA A 1 101 ? -23.879 -3.956 18.185 1.00 47.62 101 ALA A C 1
ATOM 780 O O . ALA A 1 101 ? -24.619 -2.973 18.237 1.00 47.62 101 ALA A O 1
ATOM 781 N N . VAL A 1 102 ? -24.295 -5.176 18.556 1.00 42.09 102 VAL A N 1
ATOM 782 C CA . VAL A 1 102 ? -25.618 -5.454 19.157 1.00 42.09 102 VAL A CA 1
ATOM 783 C C . VAL A 1 102 ? -25.467 -6.190 20.479 1.00 42.09 102 VAL A C 1
ATOM 785 O O . VAL A 1 102 ? -24.717 -7.192 20.504 1.00 42.09 102 VAL A O 1
#